Protein AF-A0AAW1M1D3-F1 (afdb_monomer_lite)

Sequence (121 aa):
MYDPEGYSLWFCNYKYNDENTVSFVTLNKVGGFLQRMDLARKYAFGKMLIIGSGPYQVKGLWLFRGTEIPQFVMEECYDMELYEWTKVDINDEAQKERVNQMIEDCEPFEGEALLDAKCFK

Structure (mmCIF, N/CA/C/O backbone):
data_AF-A0AAW1M1D3-F1
#
_entry.id   AF-A0AAW1M1D3-F1
#
loop_
_atom_site.group_PDB
_atom_site.id
_atom_site.type_symbol
_atom_site.label_atom_id
_atom_site.label_alt_id
_atom_site.label_comp_id
_atom_site.label_asym_id
_atom_site.label_entity_id
_atom_site.label_seq_id
_atom_site.pdbx_PDB_ins_code
_atom_site.Cartn_x
_atom_site.Cartn_y
_atom_site.Cartn_z
_atom_site.occupancy
_atom_site.B_iso_or_equiv
_atom_site.auth_seq_id
_atom_site.auth_comp_id
_atom_site.auth_asym_id
_atom_site.auth_atom_id
_atom_site.pdbx_PDB_model_num
ATOM 1 N N . MET A 1 1 ? -17.281 -9.433 12.732 1.00 45.53 1 MET A N 1
ATOM 2 C CA . MET A 1 1 ? -18.093 -8.377 12.101 1.00 45.53 1 MET A CA 1
ATOM 3 C C . MET A 1 1 ? -17.144 -7.211 11.894 1.00 45.53 1 MET A C 1
ATOM 5 O O . MET A 1 1 ? -16.590 -6.743 12.877 1.00 45.53 1 MET A O 1
ATOM 9 N N . TYR A 1 2 ? -16.781 -6.912 10.645 1.00 46.25 2 TYR A N 1
ATOM 10 C CA . TYR A 1 2 ? -15.922 -5.768 10.319 1.00 46.25 2 TYR A CA 1
ATOM 11 C C . TYR A 1 2 ? -16.759 -4.511 10.556 1.00 46.25 2 TYR A C 1
ATOM 13 O O . TYR A 1 2 ? -17.880 -4.464 10.059 1.00 46.25 2 TYR A O 1
ATOM 21 N N . ASP A 1 3 ? -16.265 -3.572 11.360 1.00 53.94 3 ASP A N 1
ATOM 22 C CA . ASP A 1 3 ? -16.976 -2.345 11.731 1.00 53.94 3 ASP A CA 1
ATOM 23 C C . ASP A 1 3 ? -16.560 -1.228 10.750 1.00 53.94 3 ASP A C 1
ATOM 25 O O . ASP A 1 3 ? -15.474 -0.654 10.902 1.00 53.94 3 ASP A O 1
ATOM 29 N N . PRO A 1 4 ? -17.349 -0.950 9.693 1.00 55.16 4 PRO A N 1
ATOM 30 C CA . PRO A 1 4 ? -16.979 -0.001 8.638 1.00 55.16 4 PRO A CA 1
ATOM 31 C C . PRO A 1 4 ? -16.935 1.457 9.121 1.00 55.16 4 PRO A C 1
ATOM 33 O O . PRO A 1 4 ? -16.388 2.311 8.429 1.00 55.16 4 PRO A O 1
ATOM 36 N N . GLU A 1 5 ? -17.477 1.747 10.307 1.00 58.97 5 GLU A N 1
ATOM 37 C CA . GLU A 1 5 ? -17.429 3.076 10.929 1.00 58.97 5 GLU A CA 1
ATOM 38 C C . GLU A 1 5 ? -16.093 3.338 11.647 1.00 58.97 5 GLU A C 1
ATOM 40 O O . GLU A 1 5 ? -15.713 4.488 11.861 1.00 58.97 5 GLU A O 1
ATOM 45 N N . GLY A 1 6 ? -15.348 2.281 11.992 1.00 68.62 6 GLY A N 1
ATOM 46 C CA . GLY A 1 6 ? -14.095 2.375 12.744 1.00 68.62 6 GLY A CA 1
ATOM 47 C C . GLY A 1 6 ? -12.827 2.096 11.939 1.00 68.62 6 GLY A C 1
ATOM 48 O O . GLY A 1 6 ? -11.741 2.417 12.425 1.00 68.62 6 GLY A O 1
ATOM 49 N N . TYR A 1 7 ? -12.929 1.502 10.744 1.00 79.56 7 TYR A N 1
ATOM 50 C CA . TYR A 1 7 ? -11.774 1.081 9.947 1.00 79.56 7 TYR A CA 1
ATOM 51 C C . TYR A 1 7 ? -11.995 1.237 8.442 1.00 79.56 7 TYR A C 1
ATOM 53 O O . TYR A 1 7 ? -13.045 0.882 7.904 1.00 79.56 7 TYR A O 1
ATOM 61 N N . SER A 1 8 ? -10.954 1.674 7.739 1.00 85.31 8 SER A N 1
ATOM 62 C CA . SER A 1 8 ? -10.938 1.802 6.286 1.00 85.31 8 SER A CA 1
ATOM 63 C C . SER A 1 8 ? -9.822 0.957 5.680 1.00 85.31 8 SER A C 1
ATOM 65 O O . SER A 1 8 ? -8.672 0.995 6.116 1.00 85.31 8 SER A O 1
ATOM 67 N N . LEU A 1 9 ? -10.185 0.173 4.666 1.00 88.69 9 LEU A N 1
ATOM 68 C CA . LEU A 1 9 ? -9.254 -0.599 3.853 1.00 88.69 9 LEU A CA 1
ATOM 69 C C . LEU A 1 9 ? -8.859 0.225 2.628 1.00 88.69 9 LEU A C 1
ATOM 71 O O . LEU A 1 9 ? -9.703 0.867 2.005 1.00 88.69 9 LEU A O 1
ATOM 75 N N . TRP A 1 10 ? -7.584 0.169 2.269 1.00 90.44 10 TRP A N 1
ATOM 76 C CA . TRP A 1 10 ? -6.990 0.885 1.152 1.00 90.44 10 TRP A CA 1
ATOM 77 C C . TRP A 1 10 ? -6.023 -0.027 0.400 1.00 90.44 10 TRP A C 1
ATOM 79 O O . TRP A 1 10 ? -5.107 -0.600 0.988 1.00 90.44 10 TRP A O 1
ATOM 89 N N . PHE A 1 11 ? -6.200 -0.142 -0.909 1.00 90.12 11 PHE A N 1
ATOM 90 C CA . PHE A 1 11 ? -5.179 -0.663 -1.804 1.00 90.12 11 PHE A CA 1
ATOM 91 C C . PHE A 1 11 ? -4.104 0.395 -2.024 1.00 90.12 11 PHE A C 1
ATOM 93 O O . PHE A 1 11 ? -4.410 1.570 -2.199 1.00 90.12 11 PHE A O 1
ATOM 100 N N . CYS A 1 12 ? -2.852 -0.039 -2.032 1.00 89.06 12 CYS A N 1
ATOM 101 C CA . CYS A 1 12 ? -1.665 0.781 -2.203 1.00 89.06 12 CYS A CA 1
ATOM 102 C C . CYS A 1 12 ? -0.871 0.218 -3.384 1.00 89.06 12 CYS A C 1
ATOM 104 O O . CYS A 1 12 ? -0.188 -0.791 -3.246 1.00 89.06 12 CYS A O 1
ATOM 106 N N . ASN A 1 13 ? -0.986 0.824 -4.563 1.00 89.00 13 ASN A N 1
ATOM 107 C CA . ASN A 1 13 ? -0.245 0.389 -5.749 1.00 89.00 13 ASN A CA 1
ATOM 108 C C . ASN A 1 13 ? 0.898 1.357 -6.019 1.00 89.00 13 ASN A C 1
ATOM 110 O O . ASN A 1 13 ? 0.688 2.563 -6.075 1.00 89.00 13 ASN A O 1
ATOM 114 N N . TYR A 1 14 ? 2.116 0.866 -6.206 1.00 88.12 14 TYR A N 1
ATOM 115 C CA . TYR A 1 14 ? 3.225 1.761 -6.527 1.00 88.12 14 TYR A CA 1
ATOM 116 C C . TYR A 1 14 ? 3.084 2.312 -7.950 1.00 88.12 14 TYR A C 1
ATOM 118 O O . TYR A 1 14 ? 2.836 1.554 -8.885 1.00 88.12 14 TYR A O 1
ATOM 126 N N . LYS A 1 15 ? 3.238 3.630 -8.128 1.00 86.88 15 LYS A N 1
ATOM 127 C CA . LYS A 1 15 ? 3.036 4.282 -9.436 1.00 86.88 15 LYS A CA 1
ATOM 128 C C . LYS A 1 15 ? 4.152 3.966 -10.436 1.00 86.88 15 LYS A C 1
ATOM 130 O O . LYS A 1 15 ? 3.903 3.901 -11.634 1.00 86.88 15 LYS A O 1
ATOM 135 N N . TYR A 1 16 ? 5.369 3.725 -9.947 1.00 84.06 16 TYR A N 1
ATOM 136 C CA . TYR A 1 16 ? 6.575 3.563 -10.768 1.00 84.06 16 TYR A CA 1
ATOM 137 C C . TYR A 1 16 ? 7.069 2.111 -10.797 1.00 84.06 16 TYR A C 1
ATOM 139 O O . TYR A 1 16 ? 8.254 1.837 -10.612 1.00 84.06 16 TYR A O 1
ATOM 147 N N . ASN A 1 17 ? 6.159 1.151 -11.002 1.00 81.00 17 ASN A N 1
ATOM 148 C CA . ASN A 1 17 ? 6.526 -0.272 -11.067 1.00 81.00 17 ASN A CA 1
ATOM 149 C C . ASN A 1 17 ? 7.553 -0.568 -12.167 1.00 81.00 17 ASN A C 1
ATOM 151 O O . ASN A 1 17 ? 8.387 -1.442 -11.982 1.00 81.00 17 ASN A O 1
ATOM 155 N N . ASP A 1 18 ? 7.556 0.198 -13.259 1.00 80.31 18 ASP A N 1
ATOM 156 C CA . ASP A 1 18 ? 8.518 0.048 -14.359 1.00 80.31 18 ASP A CA 1
ATOM 157 C C . ASP A 1 18 ? 9.984 0.212 -13.911 1.00 80.31 18 ASP A C 1
ATOM 159 O O . ASP A 1 18 ? 10.887 -0.430 -14.444 1.00 80.31 18 ASP A O 1
ATOM 163 N N . GLU A 1 19 ? 10.238 1.008 -12.866 1.00 80.38 19 GLU A N 1
ATOM 164 C CA . GLU A 1 19 ? 11.585 1.183 -12.309 1.00 80.38 19 GLU A CA 1
ATOM 165 C C . GLU A 1 19 ? 12.036 -0.007 -11.448 1.00 80.38 19 GLU A C 1
ATOM 167 O O . GLU A 1 19 ? 13.223 -0.168 -11.150 1.00 80.38 19 GLU A O 1
ATOM 172 N N . ASN A 1 20 ? 11.101 -0.857 -11.025 1.00 80.81 20 ASN A N 1
ATOM 173 C CA . ASN A 1 20 ? 11.365 -2.003 -10.169 1.00 80.81 20 ASN A CA 1
ATOM 174 C C . ASN A 1 20 ? 11.830 -3.200 -11.007 1.00 80.81 20 ASN A C 1
ATOM 176 O O . ASN A 1 20 ? 11.170 -4.225 -11.080 1.00 80.81 20 ASN A O 1
ATOM 180 N N . THR A 1 21 ? 12.993 -3.101 -11.641 1.00 81.69 21 THR A N 1
ATOM 181 C CA . THR A 1 21 ? 13.564 -4.213 -12.428 1.00 81.69 21 THR A CA 1
ATOM 182 C C . THR A 1 21 ? 14.327 -5.224 -11.572 1.00 81.69 21 THR A C 1
ATOM 184 O O . THR A 1 21 ? 14.528 -6.367 -11.979 1.00 81.69 21 THR A O 1
ATOM 187 N N . VAL A 1 22 ? 14.739 -4.824 -10.365 1.00 85.81 22 VAL A N 1
ATOM 188 C CA . VAL A 1 22 ? 15.555 -5.638 -9.459 1.00 85.81 22 VAL A CA 1
ATOM 189 C C . VAL A 1 22 ? 14.789 -5.908 -8.169 1.00 85.81 22 VAL A C 1
ATOM 191 O O . VAL A 1 22 ? 14.573 -4.999 -7.368 1.00 85.81 22 VAL A O 1
ATOM 194 N N . SER A 1 23 ? 14.461 -7.178 -7.926 1.00 83.56 23 SER A N 1
ATOM 195 C CA . SER A 1 23 ? 13.669 -7.631 -6.774 1.00 83.56 23 SER A CA 1
ATOM 196 C C . SER A 1 23 ? 14.264 -7.170 -5.448 1.00 83.56 23 SER A C 1
ATOM 198 O O . SER A 1 23 ? 13.559 -6.643 -4.593 1.00 83.56 23 SER A O 1
ATOM 200 N N . PHE A 1 24 ? 15.585 -7.284 -5.296 1.00 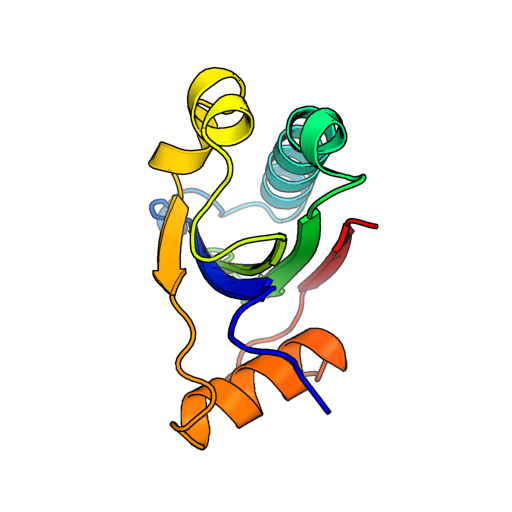82.88 24 PHE A N 1
ATOM 201 C CA . PHE A 1 24 ? 16.288 -6.853 -4.089 1.00 82.88 24 PHE A CA 1
ATOM 202 C C . PHE A 1 24 ? 16.175 -5.340 -3.838 1.00 82.88 24 PHE A C 1
ATOM 204 O O . PHE A 1 24 ? 16.047 -4.909 -2.691 1.00 82.88 24 PHE A O 1
ATOM 211 N N . VAL A 1 25 ? 16.186 -4.515 -4.890 1.00 85.81 25 VAL A N 1
ATOM 212 C CA . VAL A 1 25 ? 16.025 -3.055 -4.762 1.00 85.81 25 VAL A CA 1
ATOM 213 C C . VAL A 1 25 ? 14.594 -2.726 -4.347 1.00 85.81 25 VAL A C 1
ATOM 215 O O . VAL A 1 25 ? 14.386 -1.933 -3.430 1.00 85.81 25 VAL A O 1
ATOM 218 N N . THR A 1 26 ? 13.612 -3.387 -4.956 1.00 87.00 26 THR A N 1
ATOM 219 C CA . THR A 1 26 ? 12.194 -3.250 -4.611 1.00 87.00 26 THR A CA 1
ATOM 220 C C . THR A 1 26 ? 11.920 -3.664 -3.165 1.00 87.00 26 THR A C 1
ATOM 222 O O . THR A 1 26 ? 11.291 -2.916 -2.421 1.00 87.00 26 THR A O 1
ATOM 225 N N . LEU A 1 27 ? 12.481 -4.790 -2.717 1.00 86.88 27 LEU A N 1
ATOM 226 C CA . LEU A 1 27 ? 12.412 -5.263 -1.331 1.00 86.88 27 LEU A CA 1
ATOM 227 C C . LEU A 1 27 ? 12.978 -4.249 -0.328 1.00 86.88 27 LEU A C 1
ATOM 229 O O . LEU A 1 27 ? 12.3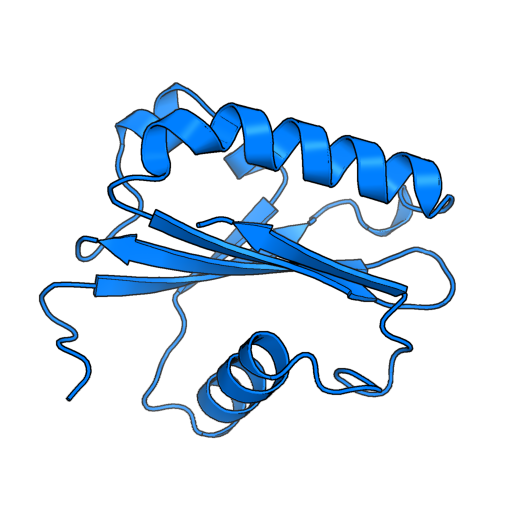86 -4.037 0.734 1.00 86.88 27 LEU A O 1
ATOM 233 N N . ASN A 1 28 ? 14.105 -3.608 -0.656 1.00 87.56 28 ASN A N 1
ATOM 234 C CA . ASN A 1 28 ? 14.698 -2.564 0.183 1.00 87.56 28 ASN A CA 1
ATOM 235 C C . ASN A 1 28 ? 13.832 -1.297 0.216 1.00 87.56 28 ASN A C 1
ATOM 237 O O . ASN A 1 28 ? 13.621 -0.745 1.295 1.00 87.56 28 ASN A O 1
ATOM 241 N N . LYS A 1 29 ? 13.280 -0.867 -0.929 1.00 84.25 29 LYS A N 1
ATOM 242 C CA . LYS A 1 29 ? 12.341 0.268 -1.000 1.00 84.25 29 LYS A CA 1
ATOM 243 C C . LYS A 1 29 ? 11.103 0.022 -0.132 1.00 84.25 29 LYS A C 1
ATOM 245 O O . LYS A 1 29 ? 10.768 0.862 0.700 1.00 84.25 29 LYS A O 1
ATOM 250 N N . VAL A 1 30 ? 10.468 -1.145 -0.278 1.00 86.81 30 VAL A N 1
ATOM 251 C CA . VAL A 1 30 ? 9.304 -1.539 0.533 1.00 86.81 30 VAL A CA 1
ATOM 252 C C . VAL A 1 30 ? 9.682 -1.596 2.013 1.00 86.81 30 VAL A C 1
ATOM 254 O O . VAL A 1 30 ? 8.966 -1.054 2.845 1.00 86.81 30 VAL A O 1
ATOM 257 N N . GLY A 1 31 ? 10.832 -2.179 2.361 1.00 86.75 31 GLY A N 1
ATOM 258 C CA . GLY A 1 31 ? 11.319 -2.206 3.743 1.00 86.75 31 GLY A CA 1
ATOM 259 C C . GLY A 1 31 ? 11.523 -0.812 4.352 1.00 86.75 31 GLY A C 1
ATOM 260 O O . GLY A 1 31 ? 11.128 -0.586 5.494 1.00 86.75 31 GLY A O 1
ATOM 261 N N . GLY A 1 32 ? 12.088 0.128 3.589 1.00 86.50 32 GLY A N 1
ATOM 262 C CA . GLY A 1 32 ? 12.253 1.522 4.013 1.00 86.50 32 GLY A CA 1
ATOM 263 C C . GLY A 1 32 ? 10.919 2.249 4.195 1.00 86.50 32 GLY A C 1
ATOM 264 O O . GLY A 1 32 ? 10.737 2.964 5.179 1.00 86.50 32 GLY A O 1
ATOM 265 N N . PHE A 1 33 ? 9.957 2.006 3.300 1.00 85.31 33 PHE A N 1
ATOM 266 C CA . PHE A 1 33 ? 8.592 2.513 3.444 1.00 85.31 33 PHE A CA 1
ATOM 267 C C . PHE A 1 33 ? 7.925 1.988 4.723 1.00 85.31 33 PHE A C 1
ATOM 269 O O . PHE A 1 33 ? 7.400 2.774 5.507 1.00 85.31 33 PHE A O 1
ATOM 276 N N . LEU A 1 34 ? 8.024 0.683 4.996 1.00 86.00 34 LEU A N 1
ATOM 277 C CA . LEU A 1 34 ? 7.462 0.084 6.209 1.00 86.00 34 LEU A CA 1
ATOM 278 C C . LEU A 1 34 ? 8.085 0.640 7.498 1.00 86.00 34 LEU A C 1
ATOM 280 O O . LEU A 1 34 ? 7.364 0.835 8.470 1.00 86.00 34 LEU A O 1
ATOM 284 N N . GLN A 1 35 ? 9.389 0.938 7.521 1.00 86.06 35 GLN A N 1
ATOM 285 C CA . GLN A 1 35 ? 10.016 1.577 8.687 1.00 86.06 35 GLN A CA 1
ATOM 286 C C . GLN A 1 35 ? 9.455 2.973 8.958 1.00 86.06 35 GLN A C 1
ATOM 288 O O . GLN A 1 35 ? 9.205 3.311 10.111 1.00 86.06 35 GLN A O 1
ATOM 293 N N . ARG A 1 36 ? 9.225 3.778 7.914 1.00 84.31 36 ARG A N 1
ATOM 294 C CA . ARG A 1 36 ? 8.607 5.102 8.075 1.00 84.31 36 ARG A CA 1
ATOM 295 C C . ARG A 1 36 ? 7.157 4.998 8.531 1.00 84.31 36 ARG A C 1
ATOM 297 O O . ARG A 1 36 ? 6.717 5.786 9.356 1.00 84.31 36 ARG A O 1
ATOM 304 N N . MET A 1 37 ? 6.448 3.966 8.082 1.00 82.88 37 MET A N 1
ATOM 305 C CA . MET A 1 37 ? 5.086 3.683 8.525 1.00 82.88 37 MET A CA 1
ATOM 306 C C . MET A 1 37 ? 5.008 3.165 9.973 1.00 82.88 37 MET A C 1
ATOM 308 O O . MET A 1 37 ? 3.903 3.129 10.509 1.00 82.88 37 MET A O 1
ATOM 312 N N . ASP A 1 38 ? 6.119 2.814 10.645 1.00 84.56 38 ASP A N 1
ATOM 313 C CA . ASP A 1 38 ? 6.127 2.267 12.022 1.00 84.56 38 ASP A CA 1
ATOM 314 C C . ASP A 1 38 ? 5.447 3.202 13.043 1.00 84.56 38 ASP A C 1
ATOM 316 O O . ASP A 1 38 ? 4.767 2.742 13.960 1.00 84.56 38 ASP A O 1
ATOM 320 N N . LEU A 1 39 ? 5.478 4.518 12.813 1.00 82.25 39 LEU A N 1
ATOM 321 C CA . LEU A 1 39 ? 4.718 5.504 13.596 1.00 82.25 39 LEU A CA 1
ATOM 322 C C . LEU A 1 39 ? 3.191 5.272 13.555 1.00 82.25 39 LEU A C 1
ATOM 324 O O . LEU A 1 39 ? 2.483 5.527 14.532 1.00 82.25 39 LEU A O 1
ATOM 328 N N . ALA A 1 40 ? 2.681 4.720 12.452 1.00 79.50 40 ALA A N 1
ATOM 329 C CA . ALA A 1 40 ? 1.280 4.369 12.253 1.00 79.50 40 ALA A CA 1
ATOM 330 C C . ALA A 1 40 ? 0.934 2.962 12.747 1.00 79.50 40 ALA A C 1
ATOM 332 O O . ALA A 1 40 ? -0.243 2.631 12.831 1.00 79.50 40 ALA A O 1
ATOM 333 N N . ARG A 1 41 ? 1.917 2.139 13.127 1.00 81.12 41 ARG A N 1
ATOM 334 C CA . ARG A 1 41 ? 1.756 0.712 13.463 1.00 81.12 41 ARG A CA 1
ATOM 335 C C . ARG A 1 41 ? 0.688 0.406 14.511 1.00 81.12 41 ARG A C 1
ATOM 337 O O . ARG A 1 41 ? 0.030 -0.625 14.459 1.00 81.12 41 ARG A O 1
ATOM 344 N N . LYS A 1 42 ? 0.476 1.310 15.473 1.00 80.75 42 LYS A N 1
ATOM 345 C CA . LYS A 1 42 ? -0.568 1.149 16.506 1.00 80.75 42 LYS A CA 1
ATOM 346 C C . LYS A 1 42 ? -1.994 1.347 15.975 1.00 80.75 42 LYS A C 1
ATOM 348 O O . LYS A 1 42 ? -2.948 0.931 16.630 1.00 80.75 42 LYS A O 1
ATOM 353 N N . TYR A 1 43 ? -2.136 2.006 14.830 1.00 82.81 43 TYR A N 1
ATOM 354 C CA . TYR A 1 43 ? -3.408 2.432 14.241 1.00 82.81 43 TYR A CA 1
ATOM 355 C C . TYR A 1 43 ? -3.597 1.941 12.802 1.00 82.81 43 TYR A C 1
ATOM 357 O O . TYR A 1 43 ? -4.664 2.148 12.231 1.00 82.81 43 TYR A O 1
ATOM 365 N N . ALA A 1 44 ? -2.583 1.304 12.225 1.00 86.00 44 ALA A N 1
ATOM 366 C CA . ALA A 1 44 ? -2.557 0.841 10.856 1.00 86.00 44 ALA A CA 1
ATOM 367 C C . ALA A 1 44 ? -1.978 -0.569 10.801 1.00 86.00 44 ALA A C 1
ATOM 369 O O . ALA A 1 44 ? -0.969 -0.870 11.436 1.00 86.00 44 ALA A O 1
ATOM 370 N N . PHE A 1 45 ? -2.609 -1.414 10.004 1.00 86.44 45 PHE A N 1
ATOM 371 C CA . PHE A 1 45 ? -2.079 -2.703 9.603 1.00 86.44 45 PHE A CA 1
ATOM 372 C C . PHE A 1 45 ? -1.847 -2.653 8.101 1.00 86.44 45 PHE A C 1
ATOM 374 O O . PHE A 1 45 ? -2.669 -2.116 7.369 1.00 86.44 45 PHE A O 1
ATOM 381 N N . GLY A 1 46 ? -0.730 -3.184 7.633 1.00 87.94 46 GLY A N 1
ATOM 382 C CA . GLY A 1 46 ? -0.366 -3.140 6.225 1.00 87.94 46 GLY A CA 1
ATOM 383 C C . GLY A 1 46 ? 0.120 -4.498 5.764 1.00 87.94 46 GLY A C 1
ATOM 384 O O . GLY A 1 46 ? 0.643 -5.290 6.544 1.00 87.94 46 GLY A O 1
ATOM 385 N N . LYS A 1 47 ? -0.017 -4.779 4.482 1.00 88.56 47 LYS A N 1
ATOM 386 C CA . LYS A 1 47 ? 0.586 -5.937 3.849 1.00 88.56 47 LYS A CA 1
ATOM 387 C C . LYS A 1 47 ? 1.053 -5.532 2.472 1.00 88.56 47 LYS A C 1
ATOM 389 O O . LYS A 1 47 ? 0.255 -5.059 1.680 1.00 88.56 47 LYS A O 1
ATOM 394 N N . MET A 1 48 ? 2.339 -5.673 2.206 1.00 89.38 48 MET A N 1
ATOM 395 C CA . MET A 1 48 ? 2.958 -5.320 0.935 1.00 89.38 48 MET A CA 1
ATOM 396 C C . MET A 1 48 ? 3.340 -6.611 0.223 1.00 89.38 48 MET A C 1
ATOM 398 O O . MET A 1 48 ? 4.060 -7.426 0.783 1.00 89.38 48 MET A O 1
ATOM 402 N N . LEU A 1 49 ? 2.861 -6.792 -0.994 1.00 88.50 49 LEU A N 1
ATOM 403 C CA . LEU A 1 49 ? 3.124 -7.917 -1.870 1.00 88.50 49 LEU A CA 1
ATOM 404 C C . LEU A 1 49 ? 3.946 -7.416 -3.057 1.00 88.50 49 LEU A C 1
ATOM 406 O O . LEU A 1 49 ? 3.653 -6.379 -3.658 1.00 88.50 49 LEU A O 1
ATOM 410 N N . ILE A 1 50 ? 4.992 -8.157 -3.386 1.00 88.75 50 ILE A N 1
ATOM 411 C CA . ILE A 1 50 ? 5.827 -7.927 -4.557 1.00 88.75 50 ILE A CA 1
ATOM 412 C C . ILE A 1 50 ? 5.523 -9.071 -5.504 1.00 88.75 50 ILE A C 1
ATOM 414 O O . ILE A 1 50 ? 5.797 -10.224 -5.179 1.00 88.75 50 ILE A O 1
ATOM 418 N N . ILE A 1 51 ? 4.932 -8.755 -6.648 1.00 88.56 51 ILE A N 1
ATOM 419 C CA . ILE A 1 51 ? 4.530 -9.746 -7.645 1.00 88.56 51 ILE A CA 1
ATOM 420 C C . ILE A 1 51 ? 5.179 -9.449 -8.995 1.00 88.56 51 ILE A C 1
ATOM 422 O O . ILE A 1 51 ? 5.669 -8.344 -9.247 1.00 88.56 51 ILE A O 1
ATOM 426 N N . GLY A 1 52 ? 5.153 -10.451 -9.860 1.00 84.06 52 GLY A N 1
ATOM 427 C CA . GLY A 1 52 ? 5.668 -10.389 -11.218 1.00 84.06 52 GLY A CA 1
ATOM 428 C C . GLY A 1 52 ? 7.069 -10.976 -11.331 1.00 84.06 52 GLY A C 1
ATOM 429 O O . GLY A 1 52 ? 7.785 -11.172 -10.351 1.00 84.06 52 GLY A O 1
ATOM 430 N N . SER A 1 53 ? 7.470 -11.273 -12.564 1.00 80.25 53 SER A N 1
ATOM 431 C CA . SER A 1 53 ? 8.829 -11.737 -12.899 1.00 80.25 53 SER A CA 1
ATOM 432 C C . SER A 1 53 ? 9.682 -10.627 -13.534 1.00 80.25 53 SER A C 1
ATOM 434 O O . SER A 1 53 ? 10.670 -10.906 -14.212 1.00 80.25 53 SER A O 1
ATOM 436 N N . GLY A 1 54 ? 9.295 -9.368 -13.291 1.00 72.50 54 GLY A N 1
ATOM 437 C CA . GLY A 1 54 ? 9.899 -8.154 -13.840 1.00 72.50 54 GLY A CA 1
ATOM 438 C C . GLY A 1 54 ? 9.007 -7.464 -14.886 1.00 72.50 54 GLY A C 1
ATOM 439 O O . GLY A 1 54 ? 8.376 -8.157 -15.682 1.00 72.50 54 GLY A O 1
ATOM 440 N N . PRO A 1 55 ? 8.991 -6.120 -14.950 1.00 83.31 55 PRO A N 1
ATOM 441 C CA . PRO A 1 55 ? 9.200 -5.196 -13.829 1.00 83.31 55 PRO A CA 1
ATOM 442 C C . PRO A 1 55 ? 8.270 -5.541 -12.647 1.00 83.31 55 PRO A C 1
ATOM 444 O O . PRO A 1 55 ? 7.090 -5.821 -12.834 1.00 83.31 55 PRO A O 1
ATOM 447 N N . TYR A 1 56 ? 8.813 -5.584 -11.429 1.00 87.56 56 TYR A N 1
ATOM 448 C CA . TYR A 1 56 ? 8.098 -6.026 -10.233 1.00 87.56 56 TYR A CA 1
ATOM 449 C C . TYR A 1 56 ? 7.010 -5.033 -9.840 1.00 87.56 56 TYR A C 1
ATOM 451 O O . TYR A 1 56 ? 7.262 -3.845 -9.608 1.00 87.56 56 TYR A O 1
ATOM 459 N N . GLN A 1 57 ? 5.797 -5.548 -9.691 1.00 87.94 57 GLN A N 1
ATOM 460 C CA . GLN A 1 57 ? 4.672 -4.766 -9.223 1.00 87.94 57 GLN A CA 1
ATOM 461 C C . GLN A 1 57 ? 4.624 -4.808 -7.703 1.00 87.94 57 GLN A C 1
ATOM 463 O O . GLN A 1 57 ? 4.535 -5.874 -7.092 1.00 87.94 57 GLN A O 1
ATOM 468 N N . VAL A 1 58 ? 4.659 -3.630 -7.087 1.00 89.44 58 VAL A N 1
ATOM 469 C CA . VAL A 1 58 ? 4.450 -3.497 -5.648 1.00 89.44 58 VAL A CA 1
ATOM 470 C C . VAL A 1 58 ? 2.989 -3.161 -5.420 1.00 89.44 58 VAL A C 1
ATOM 472 O O . VAL A 1 58 ? 2.525 -2.073 -5.774 1.00 89.44 58 VAL A O 1
ATOM 475 N N . LYS A 1 59 ? 2.276 -4.106 -4.817 1.00 89.69 59 LYS A N 1
ATOM 476 C CA . LYS A 1 59 ? 0.880 -3.953 -4.421 1.00 89.69 59 LYS A CA 1
ATOM 477 C C . LYS A 1 59 ? 0.782 -4.088 -2.917 1.00 89.69 59 LYS A C 1
ATOM 479 O O . LYS A 1 59 ? 1.462 -4.902 -2.315 1.00 89.69 59 LYS A O 1
ATOM 484 N N . GLY A 1 60 ? -0.067 -3.303 -2.294 1.00 89.31 60 GLY A N 1
ATOM 485 C CA . GLY A 1 60 ? -0.218 -3.288 -0.857 1.00 89.31 60 GLY A CA 1
ATOM 486 C C . GLY A 1 60 ? -1.674 -3.216 -0.456 1.00 89.31 60 GLY A C 1
ATOM 487 O O . GLY A 1 60 ? -2.507 -2.662 -1.169 1.00 89.31 60 GLY A O 1
ATOM 488 N N . LEU A 1 61 ? -1.962 -3.757 0.712 1.00 90.38 61 LEU A N 1
ATOM 489 C CA . LEU A 1 61 ? -3.229 -3.643 1.398 1.00 90.38 61 LEU A CA 1
ATOM 490 C C . LEU A 1 61 ? -2.982 -2.974 2.737 1.00 90.38 61 LEU A C 1
ATOM 492 O O . LEU A 1 61 ? -2.192 -3.463 3.536 1.00 90.38 61 LEU A O 1
ATOM 496 N N . TRP A 1 62 ? -3.680 -1.885 3.000 1.00 89.12 62 TRP A N 1
ATOM 497 C CA . TRP A 1 62 ? -3.579 -1.148 4.244 1.00 89.12 62 TRP A CA 1
ATOM 498 C C . TRP A 1 62 ? -4.943 -1.029 4.894 1.00 89.12 62 TRP A C 1
ATOM 500 O O . TRP A 1 62 ? -5.932 -0.691 4.260 1.00 89.12 62 TRP A O 1
ATOM 510 N N . LEU A 1 63 ? -4.984 -1.304 6.182 1.00 88.06 63 LEU A N 1
ATOM 511 C CA . LEU A 1 63 ? -6.125 -1.136 7.051 1.00 88.06 63 LEU A CA 1
ATOM 512 C C . LEU A 1 63 ? -5.775 -0.024 8.029 1.00 88.06 63 LEU A C 1
ATOM 514 O O . LEU A 1 63 ? -4.949 -0.221 8.919 1.00 88.06 63 LEU A O 1
ATOM 518 N N . PHE A 1 64 ? -6.411 1.129 7.883 1.00 87.94 64 PHE A N 1
ATOM 519 C CA . PHE A 1 64 ? -6.276 2.232 8.824 1.00 87.94 64 PHE A CA 1
ATOM 520 C C . PHE A 1 64 ? -7.462 2.255 9.777 1.00 87.94 64 PHE A C 1
ATOM 522 O O . PHE A 1 64 ? -8.598 1.952 9.411 1.00 87.94 64 PHE A O 1
ATOM 529 N N . ARG A 1 65 ? -7.194 2.629 11.025 1.00 83.81 65 ARG A N 1
ATOM 530 C CA . ARG A 1 65 ? -8.230 2.923 12.007 1.00 83.81 65 ARG A CA 1
ATOM 531 C C . ARG A 1 65 ? -8.793 4.318 11.738 1.00 83.81 65 ARG A C 1
ATOM 533 O O . ARG A 1 65 ? -8.066 5.302 11.824 1.00 83.81 65 ARG A O 1
ATOM 540 N N . GLY A 1 66 ? -10.088 4.382 11.460 1.00 83.00 66 GLY A N 1
ATOM 541 C CA . GLY A 1 66 ? -10.819 5.568 11.030 1.00 83.00 66 GLY A CA 1
ATOM 542 C C . GLY A 1 66 ? -11.340 5.438 9.600 1.00 83.00 66 GLY A C 1
ATOM 543 O O . GLY A 1 66 ? -11.036 4.488 8.878 1.00 83.00 66 GLY A O 1
ATOM 544 N N . THR A 1 67 ? -12.136 6.414 9.182 1.00 77.31 67 THR A N 1
ATOM 545 C CA . THR A 1 67 ? -12.724 6.498 7.837 1.00 77.31 67 THR A CA 1
ATOM 546 C C . THR A 1 67 ? -11.704 6.823 6.741 1.00 77.31 67 THR A C 1
ATOM 548 O O . THR A 1 67 ? -11.993 6.584 5.562 1.00 77.31 67 THR A O 1
ATOM 551 N N . GLU A 1 68 ? -10.534 7.343 7.127 1.00 82.81 68 GLU A N 1
ATOM 552 C CA . GLU A 1 68 ? -9.510 7.928 6.256 1.00 82.81 68 GLU A CA 1
ATOM 553 C C . GLU A 1 68 ? -8.091 7.588 6.741 1.00 82.81 68 GLU A C 1
ATOM 555 O O . GLU A 1 68 ? -7.892 7.127 7.869 1.00 82.81 68 GLU A O 1
ATOM 560 N N . ILE A 1 69 ? -7.097 7.833 5.882 1.00 82.75 69 ILE A N 1
ATOM 561 C CA . ILE A 1 69 ? -5.680 7.706 6.233 1.00 82.75 69 ILE A CA 1
ATOM 562 C C . ILE A 1 69 ? -5.345 8.772 7.290 1.00 82.75 69 ILE A C 1
ATOM 564 O O . ILE A 1 69 ? -5.688 9.941 7.096 1.00 82.75 69 ILE A O 1
ATOM 568 N N . PRO A 1 70 ? -4.671 8.421 8.398 1.00 81.12 70 PRO A N 1
ATOM 569 C CA . PRO A 1 70 ? -4.378 9.393 9.438 1.00 81.12 70 PRO A CA 1
ATOM 570 C C . PRO A 1 70 ? -3.464 10.505 8.909 1.00 81.12 70 PRO A C 1
ATOM 572 O O . PRO A 1 70 ? -2.437 10.217 8.293 1.00 81.12 70 PRO A O 1
ATOM 575 N N . GLN A 1 71 ? -3.800 11.768 9.192 1.00 79.81 71 GLN A N 1
ATOM 576 C CA . GLN A 1 71 ? -3.051 12.923 8.674 1.00 79.81 71 GLN A CA 1
ATOM 577 C C . GLN A 1 71 ? -1.565 12.880 9.039 1.00 79.81 71 GLN A C 1
ATOM 579 O O . GLN A 1 71 ? -0.734 13.135 8.180 1.00 79.81 71 GLN A O 1
ATOM 584 N N . PHE A 1 72 ? -1.226 12.438 10.254 1.00 80.50 72 PHE A N 1
ATOM 585 C CA . PHE A 1 72 ? 0.168 12.297 10.682 1.00 80.50 72 PHE A CA 1
ATOM 586 C C . PHE A 1 72 ? 0.978 11.349 9.781 1.00 80.50 72 PHE A C 1
ATOM 588 O O . PHE A 1 72 ? 2.178 11.531 9.626 1.00 80.50 72 PHE A O 1
ATOM 595 N N . VAL A 1 73 ? 0.341 10.342 9.169 1.00 81.00 73 VAL A N 1
ATOM 596 C CA . VAL A 1 73 ? 1.010 9.452 8.211 1.00 81.00 73 VAL A CA 1
ATOM 597 C C . VAL A 1 73 ? 1.262 10.190 6.907 1.00 81.00 73 VAL A C 1
ATOM 599 O O . VAL A 1 73 ? 2.350 10.079 6.361 1.00 81.00 73 VAL A O 1
ATOM 602 N N . MET A 1 74 ? 0.294 10.974 6.430 1.00 78.31 74 MET A N 1
ATOM 603 C CA . MET A 1 74 ? 0.477 11.791 5.227 1.00 78.31 74 MET A CA 1
ATOM 604 C C . MET A 1 74 ? 1.528 12.892 5.424 1.00 78.31 74 MET A C 1
ATOM 606 O O . MET A 1 74 ? 2.254 13.201 4.487 1.00 78.31 74 MET A O 1
ATOM 610 N N . GLU A 1 75 ? 1.639 13.459 6.628 1.00 80.06 75 GLU A N 1
ATOM 611 C CA . GLU A 1 75 ? 2.632 14.491 6.954 1.00 80.06 75 GLU A CA 1
ATOM 612 C C . GLU A 1 75 ? 4.050 13.918 7.133 1.00 80.06 75 GLU A C 1
ATOM 614 O O . GLU A 1 75 ? 5.024 14.538 6.709 1.00 80.06 75 GLU A O 1
ATOM 619 N N . GLU A 1 76 ? 4.183 12.730 7.730 1.00 79.12 76 GLU A N 1
ATOM 620 C CA . GLU A 1 76 ? 5.489 12.109 8.001 1.00 79.12 76 GLU A CA 1
ATOM 621 C C . GLU A 1 76 ? 5.995 11.236 6.834 1.00 79.12 76 GLU A C 1
ATOM 623 O O . GLU A 1 76 ? 7.202 11.144 6.594 1.00 79.12 76 GLU A O 1
ATOM 628 N N . CYS A 1 77 ? 5.096 10.582 6.087 1.00 78.19 77 CYS A N 1
ATOM 629 C CA . CYS A 1 77 ? 5.425 9.719 4.947 1.00 78.19 77 CYS A CA 1
ATOM 630 C C . CYS A 1 77 ? 5.113 10.391 3.604 1.00 78.19 77 CYS A C 1
ATOM 632 O O . CYS A 1 77 ? 4.124 10.073 2.946 1.00 78.19 77 CYS A O 1
ATOM 634 N N . TYR A 1 78 ? 6.047 11.205 3.113 1.00 76.94 78 TYR A N 1
ATOM 635 C CA . TYR A 1 78 ? 6.031 11.737 1.739 1.00 76.94 78 TYR A CA 1
ATOM 636 C C . TYR A 1 78 ? 5.961 10.635 0.668 1.00 76.94 78 TYR A C 1
ATOM 638 O O . TYR A 1 78 ? 5.436 10.837 -0.424 1.00 76.94 78 TYR A O 1
ATOM 646 N N . ASP A 1 79 ? 6.456 9.433 0.982 1.00 78.25 79 ASP A N 1
ATOM 647 C CA . ASP A 1 79 ? 6.356 8.278 0.094 1.00 78.25 79 ASP A CA 1
ATOM 648 C C . ASP A 1 79 ? 4.918 7.901 -0.241 1.00 78.25 79 ASP A C 1
ATOM 650 O O . ASP A 1 79 ? 4.712 7.299 -1.289 1.00 78.25 79 ASP A O 1
ATOM 654 N N . MET A 1 80 ? 3.928 8.249 0.594 1.00 78.38 80 MET A N 1
ATOM 655 C CA . MET A 1 80 ? 2.526 7.952 0.299 1.00 78.38 80 MET A CA 1
ATOM 656 C C . MET A 1 80 ? 2.103 8.507 -1.064 1.00 78.38 80 MET A C 1
ATOM 658 O O . MET A 1 80 ? 1.330 7.844 -1.745 1.00 78.38 80 MET A O 1
ATOM 662 N N . GLU A 1 81 ? 2.656 9.637 -1.517 1.00 81.19 81 GLU A N 1
ATOM 663 C CA . GLU A 1 81 ? 2.361 10.205 -2.840 1.00 81.19 81 GLU A CA 1
ATOM 664 C C . GLU A 1 81 ? 2.921 9.377 -4.009 1.00 81.19 81 GLU A C 1
ATOM 666 O O . GLU A 1 81 ? 2.390 9.435 -5.126 1.00 81.19 81 GLU A O 1
ATOM 671 N N . LEU A 1 82 ? 3.970 8.581 -3.769 1.00 84.00 82 LEU A N 1
ATOM 672 C CA . LEU A 1 82 ? 4.552 7.664 -4.758 1.00 84.00 82 LEU A CA 1
ATOM 673 C C . LEU A 1 82 ? 3.673 6.428 -4.985 1.00 84.00 82 LEU A C 1
ATOM 675 O O . LEU A 1 82 ? 3.825 5.736 -5.996 1.00 84.00 82 LEU A O 1
ATOM 679 N N . TYR A 1 83 ? 2.755 6.161 -4.059 1.00 86.12 83 TYR A N 1
ATOM 680 C CA . TYR A 1 83 ? 1.761 5.109 -4.176 1.00 86.12 83 TYR A CA 1
ATOM 681 C C . TYR A 1 83 ? 0.395 5.704 -4.526 1.00 86.12 83 TYR A C 1
ATOM 683 O O . TYR A 1 83 ? 0.057 6.848 -4.227 1.00 86.12 83 TYR A O 1
ATOM 691 N N . GLU A 1 84 ? -0.400 4.916 -5.224 1.00 87.56 84 GLU A N 1
ATOM 692 C CA . GLU A 1 84 ? -1.797 5.178 -5.488 1.00 87.56 84 GLU A CA 1
ATOM 693 C C . GLU A 1 84 ? -2.635 4.476 -4.424 1.00 87.56 84 GLU A C 1
ATOM 695 O O . GLU A 1 84 ? -2.616 3.247 -4.310 1.00 87.56 84 GLU A O 1
ATOM 700 N N . TRP A 1 85 ? -3.353 5.277 -3.640 1.00 88.38 85 TRP A N 1
ATOM 701 C CA . TRP A 1 85 ? -4.215 4.812 -2.563 1.00 88.38 85 TRP A CA 1
ATOM 702 C C . TRP A 1 85 ? -5.654 4.769 -3.050 1.00 88.38 85 TRP A C 1
ATOM 704 O O . TRP A 1 85 ? -6.259 5.804 -3.319 1.00 88.38 85 TRP A O 1
ATOM 714 N N . THR A 1 86 ? -6.210 3.568 -3.155 1.00 88.81 86 THR A N 1
ATOM 715 C CA . THR A 1 86 ? -7.601 3.355 -3.566 1.00 88.81 86 THR A CA 1
ATOM 716 C C . THR A 1 86 ? -8.362 2.715 -2.422 1.00 88.81 86 THR A C 1
ATOM 718 O O . THR A 1 86 ? -7.987 1.642 -1.959 1.00 88.81 86 THR A O 1
ATOM 721 N N . LYS A 1 87 ? -9.434 3.353 -1.951 1.00 88.44 87 LYS A N 1
ATOM 722 C CA . LYS A 1 87 ? -10.270 2.784 -0.891 1.00 88.44 87 LYS A CA 1
ATOM 723 C C . LYS A 1 87 ? -10.904 1.479 -1.377 1.00 88.44 87 LYS A C 1
ATOM 725 O O . LYS A 1 87 ? -11.470 1.443 -2.466 1.00 88.44 87 LYS A O 1
ATOM 730 N N . VAL A 1 88 ? -10.792 0.425 -0.574 1.00 87.38 88 VAL A N 1
ATOM 731 C CA . VAL A 1 88 ? -11.399 -0.873 -0.877 1.00 87.38 88 VAL A CA 1
ATOM 732 C C . VAL A 1 88 ? -12.886 -0.812 -0.572 1.00 87.38 88 VAL A C 1
ATOM 734 O O . VAL A 1 88 ? -13.288 -0.461 0.541 1.00 87.38 88 VAL A O 1
ATOM 737 N N . ASP A 1 89 ? -13.688 -1.221 -1.541 1.00 85.25 89 ASP A N 1
ATOM 738 C CA . ASP A 1 89 ? -15.104 -1.465 -1.371 1.00 85.25 89 ASP A CA 1
ATOM 739 C C . ASP A 1 89 ? -15.338 -2.938 -1.023 1.00 85.25 89 ASP A C 1
ATOM 741 O O . ASP A 1 89 ? -15.204 -3.836 -1.848 1.00 85.25 89 ASP A O 1
ATOM 745 N N . ILE A 1 90 ? -15.668 -3.200 0.241 1.00 78.06 90 ILE A N 1
ATOM 746 C CA . ILE A 1 90 ? -15.957 -4.557 0.726 1.00 78.06 90 ILE A CA 1
ATOM 747 C C . ILE A 1 90 ? -17.297 -5.109 0.217 1.00 78.06 90 ILE A C 1
ATOM 749 O O . ILE A 1 90 ? -17.574 -6.292 0.4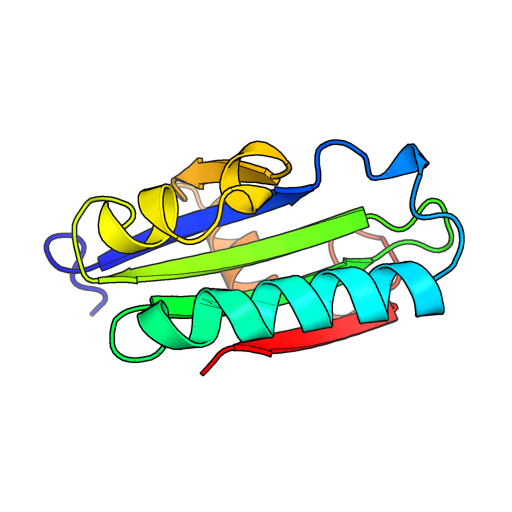33 1.00 78.06 90 ILE A O 1
ATOM 753 N N . ASN A 1 91 ? -18.141 -4.268 -0.393 1.00 81.25 91 ASN A N 1
ATOM 754 C CA . ASN A 1 91 ? -19.378 -4.714 -1.030 1.00 81.25 91 ASN A CA 1
ATOM 755 C C . ASN A 1 91 ? -19.112 -5.253 -2.438 1.00 81.25 91 ASN A C 1
ATOM 757 O O . ASN A 1 91 ? -19.937 -6.000 -2.958 1.00 81.25 91 ASN A O 1
ATOM 761 N N . ASP A 1 92 ? -17.972 -4.902 -3.037 1.00 85.50 92 ASP A N 1
ATOM 762 C CA . ASP A 1 92 ? -17.534 -5.456 -4.307 1.00 85.50 92 ASP A CA 1
ATOM 763 C C . ASP A 1 92 ? -16.872 -6.823 -4.083 1.00 85.50 92 ASP A C 1
ATOM 765 O O . ASP A 1 92 ? -15.854 -6.950 -3.395 1.00 85.50 92 ASP A O 1
ATOM 769 N N . GLU A 1 93 ? -17.472 -7.875 -4.643 1.00 86.38 93 GLU A N 1
ATOM 770 C CA . GLU A 1 93 ? -16.990 -9.246 -4.457 1.00 86.38 93 GLU A CA 1
ATOM 771 C C . GLU A 1 93 ? -15.576 -9.443 -5.017 1.00 86.38 93 GLU A C 1
ATOM 773 O O . GLU A 1 93 ? -14.775 -10.135 -4.389 1.00 86.38 93 GLU A O 1
ATOM 778 N N . ALA A 1 94 ? -15.225 -8.785 -6.127 1.00 85.94 94 ALA A N 1
ATOM 779 C CA . ALA A 1 94 ? -13.899 -8.908 -6.729 1.00 85.94 94 ALA A CA 1
ATOM 780 C C . ALA A 1 94 ? -12.824 -8.236 -5.863 1.00 85.94 94 ALA A C 1
ATOM 782 O O . ALA A 1 94 ? -11.758 -8.809 -5.627 1.00 85.94 94 ALA A O 1
ATOM 783 N N . GLN A 1 95 ? -13.099 -7.044 -5.327 1.00 85.88 95 GLN A N 1
ATOM 784 C CA . GLN A 1 95 ? -12.175 -6.393 -4.396 1.00 85.88 95 GLN A CA 1
ATOM 785 C C . GLN A 1 95 ? -12.042 -7.164 -3.084 1.00 85.88 95 GLN A C 1
ATOM 787 O O . GLN A 1 95 ? -10.935 -7.312 -2.564 1.00 85.88 95 GLN A O 1
ATOM 792 N N . LYS A 1 96 ? -13.150 -7.690 -2.557 1.00 84.94 96 LYS A N 1
ATOM 793 C CA . LYS A 1 96 ? -13.147 -8.523 -1.354 1.00 84.94 96 LYS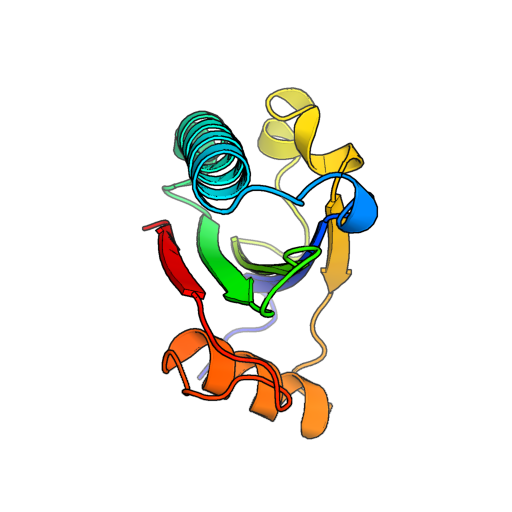 A CA 1
ATOM 794 C C . LYS A 1 96 ? -12.346 -9.807 -1.556 1.00 84.94 96 LYS A C 1
ATOM 796 O O . LYS A 1 96 ? -11.582 -10.182 -0.666 1.00 84.94 96 LYS A O 1
ATOM 801 N N . GLU A 1 97 ? -12.493 -10.474 -2.696 1.00 86.00 97 GLU A N 1
ATOM 802 C CA . GLU A 1 97 ? -11.697 -11.655 -3.037 1.00 86.00 97 GLU A CA 1
ATOM 803 C C . GLU A 1 97 ? -10.211 -11.299 -3.123 1.00 86.00 97 GLU A C 1
ATOM 805 O O . GLU A 1 97 ? -9.395 -11.931 -2.457 1.00 86.00 97 GLU A O 1
ATOM 810 N N . ARG A 1 98 ? -9.868 -10.199 -3.803 1.00 84.69 98 ARG A N 1
ATOM 811 C CA . ARG A 1 98 ? -8.490 -9.697 -3.884 1.00 84.69 98 ARG A CA 1
ATOM 812 C C . ARG A 1 98 ? -7.883 -9.403 -2.510 1.00 84.69 98 ARG A C 1
ATOM 814 O O . ARG A 1 98 ? -6.729 -9.746 -2.264 1.00 84.69 98 ARG A O 1
ATOM 821 N N . VAL A 1 99 ? -8.647 -8.797 -1.598 1.00 86.19 99 VAL A N 1
ATOM 822 C CA . VAL A 1 99 ? -8.217 -8.576 -0.207 1.00 86.19 99 VAL A CA 1
ATOM 823 C C . VAL A 1 99 ? -7.938 -9.897 0.504 1.00 86.19 99 VAL A C 1
ATOM 825 O O . VAL A 1 99 ? -6.903 -10.012 1.158 1.00 86.19 99 VAL A O 1
ATOM 828 N N . ASN A 1 100 ? -8.819 -10.893 0.374 1.00 84.81 100 ASN A N 1
ATOM 829 C CA . ASN A 1 100 ? -8.595 -12.205 0.986 1.00 84.81 100 ASN A CA 1
ATOM 830 C C . ASN A 1 100 ? -7.345 -12.872 0.411 1.00 84.81 100 ASN A C 1
ATOM 832 O O . ASN A 1 100 ? -6.472 -13.258 1.179 1.00 84.81 100 ASN A O 1
ATOM 836 N N . GLN A 1 101 ? -7.180 -12.876 -0.914 1.00 84.69 101 GLN A N 1
ATOM 837 C CA . GLN A 1 101 ? -5.984 -13.410 -1.570 1.00 84.69 101 GLN A CA 1
ATOM 838 C C . GLN A 1 101 ? -4.696 -12.738 -1.078 1.00 84.69 101 GLN A C 1
ATOM 840 O O . GLN A 1 101 ? -3.704 -13.422 -0.832 1.00 84.69 101 GLN A O 1
ATOM 845 N N . MET A 1 102 ? -4.708 -11.412 -0.889 1.00 84.25 102 MET A N 1
ATOM 846 C CA . MET A 1 102 ? -3.568 -10.694 -0.314 1.00 84.25 102 MET A CA 1
ATOM 847 C C . MET A 1 102 ? -3.306 -11.121 1.129 1.00 84.25 102 MET A C 1
ATOM 849 O O . MET A 1 102 ? -2.159 -11.348 1.503 1.00 84.25 102 MET A O 1
ATOM 853 N N . ILE A 1 103 ? -4.345 -11.235 1.959 1.00 81.69 103 ILE A N 1
ATOM 854 C CA . ILE A 1 103 ? -4.221 -11.637 3.368 1.00 81.69 103 ILE A CA 1
ATOM 855 C C . ILE A 1 103 ? -3.740 -13.087 3.499 1.00 81.69 103 ILE A C 1
ATOM 857 O O . ILE A 1 103 ? -2.955 -13.366 4.404 1.00 81.69 103 ILE A O 1
ATOM 861 N N . GLU A 1 104 ? -4.144 -13.965 2.587 1.00 79.94 104 GLU A N 1
ATOM 862 C CA . GLU A 1 104 ? -3.791 -15.387 2.560 1.00 79.94 104 GLU A CA 1
ATOM 863 C C . GLU A 1 104 ? -2.463 -15.688 1.847 1.00 79.94 104 GLU A C 1
ATOM 865 O O . GLU A 1 104 ? -2.071 -16.849 1.802 1.00 79.94 104 GLU A O 1
ATOM 870 N N . ASP A 1 105 ? -1.762 -14.672 1.317 1.00 71.06 105 ASP A N 1
ATOM 871 C CA . ASP A 1 105 ? -0.528 -14.851 0.525 1.00 71.06 105 ASP A CA 1
ATOM 872 C C . ASP A 1 105 ? -0.734 -15.839 -0.635 1.00 71.06 105 ASP A C 1
ATOM 874 O O . ASP A 1 105 ? 0.079 -16.725 -0.880 1.00 71.06 105 ASP A O 1
ATOM 878 N N . CYS A 1 106 ? -1.871 -15.729 -1.327 1.00 70.12 106 CYS A N 1
ATOM 879 C CA . CYS A 1 106 ? -2.232 -16.685 -2.364 1.00 70.12 106 CYS A CA 1
ATOM 880 C C . CYS A 1 106 ? -1.231 -16.632 -3.533 1.00 70.12 106 CYS A C 1
ATOM 882 O O . CYS A 1 106 ? -1.025 -15.578 -4.138 1.00 70.12 106 CYS A O 1
ATOM 884 N N . GLU A 1 107 ? -0.640 -17.781 -3.867 1.00 70.00 107 GLU A N 1
ATOM 885 C CA . GLU A 1 107 ? 0.315 -17.947 -4.964 1.00 70.00 107 GLU A CA 1
ATOM 886 C C . GLU A 1 107 ? -0.263 -18.844 -6.069 1.00 70.00 107 GLU A C 1
ATOM 888 O O . GLU A 1 107 ? -0.598 -19.998 -5.783 1.00 70.00 107 GLU A O 1
ATOM 893 N N . PRO A 1 108 ? -0.347 -18.386 -7.340 1.00 71.75 108 PRO A N 1
ATOM 894 C CA . PRO A 1 108 ? -0.005 -17.058 -7.876 1.00 71.75 108 PRO A CA 1
ATOM 895 C C . PRO A 1 108 ? -1.084 -15.990 -7.608 1.00 71.75 108 PRO A C 1
ATOM 897 O O . PRO A 1 108 ? -2.282 -16.268 -7.665 1.00 71.75 108 PRO A O 1
ATOM 900 N N . PHE A 1 109 ? -0.664 -14.741 -7.399 1.00 76.44 109 PHE A N 1
ATOM 901 C CA . PHE A 1 109 ? -1.565 -13.617 -7.134 1.00 76.44 109 PHE A CA 1
ATOM 902 C C . PHE A 1 109 ? -1.910 -12.886 -8.438 1.00 76.44 109 PHE A C 1
ATOM 904 O O . PHE A 1 109 ? -1.020 -12.399 -9.131 1.00 76.44 109 PHE A O 1
ATOM 911 N N . GLU A 1 110 ? -3.197 -12.808 -8.797 1.00 72.31 110 GLU A N 1
ATOM 912 C CA . GLU A 1 110 ? -3.672 -12.230 -10.074 1.00 72.31 110 GLU A CA 1
ATOM 913 C C . GLU A 1 110 ? -2.994 -12.834 -11.330 1.00 72.31 110 GLU A C 1
ATOM 915 O O . GLU A 1 110 ? -2.872 -12.179 -12.362 1.00 72.31 110 GLU A O 1
ATOM 920 N N . GLY A 1 111 ? -2.548 -14.093 -11.254 1.00 73.62 111 GLY A N 1
ATOM 921 C CA . GLY A 1 111 ? -1.832 -14.766 -12.347 1.00 73.62 111 GLY A CA 1
ATOM 922 C C . GLY A 1 111 ? -0.347 -14.401 -12.464 1.00 73.62 111 GLY A C 1
ATOM 923 O O . GLY A 1 111 ? 0.329 -14.918 -13.351 1.00 73.62 111 GLY A O 1
ATOM 924 N N . GLU A 1 112 ? 0.174 -13.571 -11.560 1.00 82.38 112 GLU A N 1
ATOM 925 C CA . GLU A 1 112 ? 1.594 -13.242 -11.448 1.00 82.38 112 GLU A CA 1
ATOM 926 C C . GLU A 1 112 ? 2.255 -14.047 -10.320 1.00 82.38 112 GLU A C 1
ATOM 928 O O . GLU A 1 112 ? 1.637 -14.378 -9.304 1.00 82.38 112 GLU A O 1
ATOM 933 N N . ALA A 1 113 ? 3.543 -14.357 -10.484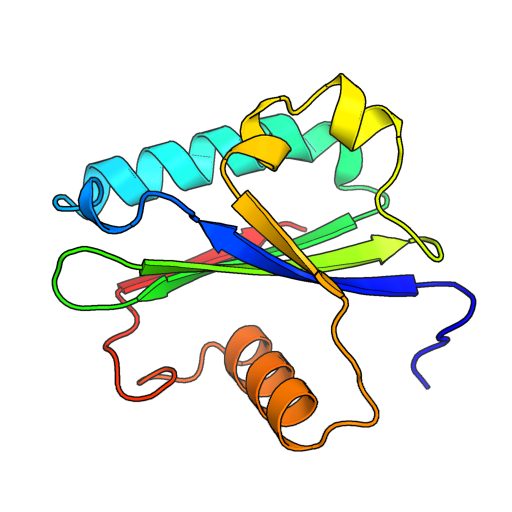 1.00 84.50 113 ALA A N 1
ATOM 934 C CA . ALA A 1 113 ? 4.322 -14.989 -9.425 1.00 84.50 113 ALA A CA 1
ATOM 935 C C . ALA A 1 113 ? 4.454 -14.026 -8.237 1.00 84.50 113 ALA A C 1
ATOM 937 O O . ALA A 1 113 ? 4.883 -12.885 -8.421 1.00 84.50 113 ALA A O 1
ATOM 938 N N . LEU A 1 114 ? 4.103 -14.475 -7.030 1.00 85.56 114 LEU A N 1
ATOM 939 C CA . LEU A 1 114 ? 4.433 -13.747 -5.809 1.00 85.56 114 LEU A CA 1
ATOM 940 C C . LEU A 1 114 ? 5.923 -13.942 -5.551 1.00 85.56 114 LEU A C 1
ATOM 942 O O . LEU A 1 114 ? 6.406 -15.064 -5.450 1.00 85.56 114 LEU A O 1
ATOM 946 N N . LEU A 1 115 ? 6.663 -12.847 -5.485 1.00 84.94 115 LEU A N 1
ATOM 947 C CA . LEU A 1 115 ? 8.078 -12.887 -5.158 1.00 84.94 115 LEU A CA 1
ATOM 948 C C . LEU A 1 115 ? 8.286 -12.832 -3.644 1.00 84.94 115 LEU A C 1
ATOM 950 O O . LEU A 1 115 ? 9.103 -13.572 -3.106 1.00 84.94 115 LEU A O 1
ATOM 954 N N . ASP A 1 116 ? 7.585 -11.922 -2.970 1.00 86.88 116 ASP A N 1
ATOM 955 C CA . ASP A 1 116 ? 7.701 -11.740 -1.525 1.00 86.88 116 ASP A CA 1
ATOM 956 C C . ASP A 1 116 ? 6.460 -11.037 -0.975 1.00 86.88 116 ASP A C 1
ATOM 958 O O . ASP A 1 116 ? 5.859 -10.191 -1.645 1.00 86.88 116 ASP A O 1
ATOM 962 N N . ALA A 1 117 ? 6.113 -11.346 0.270 1.00 86.62 117 ALA A N 1
ATOM 963 C CA . ALA A 1 117 ? 5.061 -10.663 1.002 1.00 86.62 117 ALA A CA 1
ATOM 964 C C . ALA A 1 117 ? 5.572 -10.211 2.373 1.00 86.62 117 ALA A C 1
ATOM 966 O O . ALA A 1 117 ? 6.092 -10.988 3.174 1.00 86.62 117 ALA A O 1
ATOM 967 N N . LYS A 1 118 ? 5.386 -8.925 2.666 1.00 86.00 118 LYS A N 1
ATOM 968 C CA . LYS A 1 118 ? 5.744 -8.298 3.935 1.00 86.00 118 LYS A CA 1
ATOM 969 C C . LYS A 1 118 ? 4.505 -7.851 4.679 1.00 86.00 118 LYS A C 1
ATOM 971 O O . LYS A 1 118 ? 3.806 -6.930 4.260 1.00 86.00 118 LYS A O 1
ATOM 976 N N . CYS A 1 119 ? 4.284 -8.456 5.837 1.00 83.62 119 CYS A N 1
ATOM 977 C CA . CYS A 1 119 ? 3.282 -8.004 6.789 1.00 83.62 119 CYS A CA 1
ATOM 978 C C . CYS A 1 119 ? 3.828 -6.857 7.645 1.00 83.62 119 CYS A C 1
ATOM 980 O O . CYS A 1 119 ? 4.919 -6.942 8.210 1.00 83.62 119 CYS A O 1
ATOM 982 N N . PHE A 1 120 ? 3.028 -5.809 7.778 1.00 81.25 120 PHE A N 1
ATOM 983 C CA . PHE A 1 120 ? 3.238 -4.674 8.658 1.00 81.25 120 PHE A CA 1
ATOM 984 C C . PHE A 1 120 ? 2.217 -4.742 9.801 1.00 81.25 120 PHE A C 1
ATOM 986 O O . PHE A 1 120 ? 1.019 -4.537 9.600 1.00 81.25 120 PHE A O 1
ATOM 993 N N . LYS A 1 121 ? 2.706 -5.087 10.996 1.00 68.31 121 LYS A N 1
ATOM 994 C CA . LYS A 1 121 ? 1.937 -5.269 12.233 1.00 68.31 121 LYS A CA 1
ATOM 995 C C . LYS A 1 121 ? 2.756 -4.803 13.413 1.00 68.31 121 LYS A C 1
ATOM 997 O O . LYS A 1 121 ? 3.954 -5.152 13.440 1.00 68.31 121 LYS A O 1
#

Radius of gyration: 13.85 Å; chains: 1; bounding box: 36×32×31 Å

Organism: Saponaria officinalis (NCBI:txid3572)

InterPro domains:
  IPR001662 Elongation factor 1B gamma, C-terminal [PF00647] (2-68)
  IPR001662 Elongation factor 1B gamma, C-terminal [PS50040] (1-121)
  IPR001662 Elongation factor 1B gamma, C-terminal [SM01183] (1-68)
  IPR036433 Elongation factor EF1B gamma, C-terminal domain superfamily [G3DSA:3.30.70.1010] (1-121)
  IPR036433 Elongation factor EF1B gamma, C-terminal domain superfamily [SSF89942] (2-121)
  IPR044628 Elongation factor 1-gamma, plant [PTHR44372] (1-121)

Secondary structure (DSSP, 8-state):
---TTTEEEEEEEETTGGG---HHHHHHHHHHHHHHHGGGTTTEEEEEEEESSSSPEEEEEEEEESSS--HHHHHH-GGGGGEEEEE--TTSHHHHHHHHHHHTT-SSBTTBPEEEEEEE-

pLDDT: mean 82.16, std 8.01, range [45.53, 90.44]

Foldseek 3Di:
DDDLQFKWKKKWWFPPLQVQFDPVVVVVVVVVLLVLCLVQLVFKKKKWWWWAPPSTIIMMMMMGTHNDDDVVSVV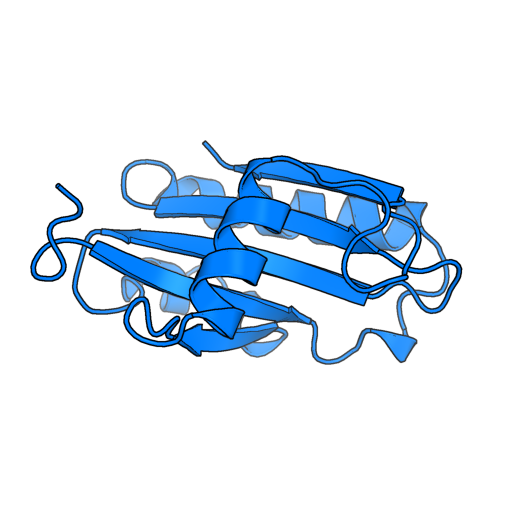RCVCSVSIDIDIQDCVDPVSVVLVVCRVVVPPPRVPTGTPDMDIRD